Protein AF-A0A1D2QL94-F1 (afdb_monomer)

Sequence (109 aa):
MPITEEEYEQISDEIDSHDFF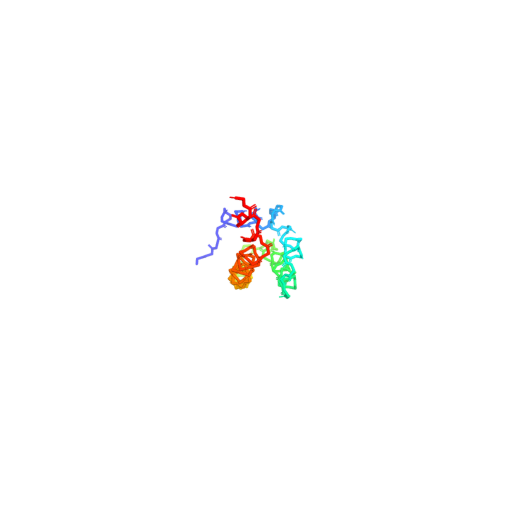HLGDLAGAASIPGLLQKLDDLHNLSKRALDYRYSNDTQGALEAFFESVEEVRNRVMEAIESLEKIDDVLSKTEEVLSDKLYAEEFEDE

Solvent-accessible surface area (backbone atoms only — not comparable to full-atom values): 6322 Å² total; per-residue (Å²): 128,85,83,50,71,70,60,48,50,55,52,48,54,56,63,71,26,71,69,58,71,42,47,52,60,53,37,58,74,68,63,49,83,75,46,52,64,50,48,52,52,46,56,55,35,48,55,55,38,63,58,86,47,105,43,76,65,33,54,55,33,45,51,56,36,50,54,49,51,52,56,52,52,51,53,52,50,56,51,50,59,52,50,53,57,49,49,56,52,47,52,55,50,48,51,54,48,48,57,67,74,59,60,79,82,78,81,87,132

Foldseek 3Di:
DQDDPVNLVVLLCVCPDPVLVCPLVVCVVLVQPPLNVLSVVLNVLSVVLVPDDSDVSNVVSVVVSVVSVVVSVVSVVVSVVVVVVVVVVVVVVCVVCCCVVPVPPPDDD

pLDDT: mean 80.83, std 10.37, range [46.22, 95.0]

Secondary structure (DSSP, 8-state):
-PPPHHHHHHHHHHHTSHHHHTHHHHHHHTT-TTHHHHHHHHHHHHHHHTS--TTHHHHHHHHHHHHHHHHHHHHHHHHHHHHHHHHHHHHHHHHHHHHHHSGGGSS--

Mean predicted aligned error: 8.91 Å

Structure (mmCIF, N/CA/C/O backbone):
data_AF-A0A1D2QL94-F1
#
_entry.id   AF-A0A1D2QL94-F1
#
loop_
_atom_site.group_PDB
_atom_site.id
_atom_site.type_symbol
_atom_site.label_atom_id
_atom_site.label_alt_id
_atom_site.label_comp_id
_atom_site.label_asym_id
_atom_site.label_entity_id
_atom_site.label_seq_id
_atom_site.pdbx_PDB_ins_code
_atom_site.Cartn_x
_atom_site.Cartn_y
_atom_site.Cartn_z
_atom_site.occupancy
_atom_site.B_iso_or_equiv
_atom_site.auth_seq_id
_atom_site.auth_comp_id
_atom_site.auth_asym_id
_atom_site.auth_atom_id
_atom_site.pdbx_PDB_model_num
ATOM 1 N N . MET A 1 1 ? 10.539 13.793 -22.862 1.00 57.41 1 MET A N 1
ATOM 2 C CA . MET A 1 1 ? 12.011 13.714 -22.976 1.00 57.41 1 MET A CA 1
ATOM 3 C C . MET A 1 1 ? 12.350 12.309 -22.514 1.00 57.41 1 MET A C 1
ATOM 5 O O . MET A 1 1 ? 11.737 11.918 -21.529 1.00 57.41 1 MET A O 1
ATOM 9 N N . PRO A 1 2 ? 13.162 11.523 -23.237 1.00 69.81 2 PRO A N 1
ATOM 10 C CA . PRO A 1 2 ? 13.490 10.180 -22.774 1.00 69.81 2 PRO A CA 1
ATOM 11 C C . PRO A 1 2 ? 14.215 10.276 -21.429 1.00 69.81 2 PRO A C 1
ATOM 13 O O . PRO A 1 2 ? 15.039 11.175 -21.251 1.00 69.81 2 PRO A O 1
ATOM 16 N N . ILE A 1 3 ? 13.875 9.376 -20.512 1.00 72.94 3 ILE A N 1
ATOM 17 C CA . ILE A 1 3 ? 14.579 9.199 -19.240 1.00 72.94 3 ILE A CA 1
ATOM 18 C C . ILE A 1 3 ? 16.063 8.908 -19.481 1.00 72.94 3 ILE A C 1
ATOM 20 O O . ILE A 1 3 ? 16.431 8.197 -20.422 1.00 72.94 3 ILE A O 1
ATOM 24 N N . THR A 1 4 ? 16.912 9.488 -18.645 1.00 82.25 4 THR A N 1
ATOM 25 C CA . THR A 1 4 ? 18.357 9.256 -18.655 1.00 82.25 4 THR A CA 1
ATOM 26 C C . THR A 1 4 ? 18.717 7.969 -17.908 1.00 82.25 4 THR A C 1
ATOM 28 O O . THR A 1 4 ? 17.914 7.418 -17.160 1.00 82.25 4 THR A O 1
ATOM 31 N N . GLU A 1 5 ? 19.937 7.479 -18.123 1.00 80.06 5 GLU A N 1
ATOM 32 C CA . GLU A 1 5 ? 20.486 6.308 -17.422 1.00 80.06 5 GLU A CA 1
ATOM 33 C C . GLU A 1 5 ? 20.557 6.523 -15.904 1.00 80.06 5 GLU A C 1
ATOM 35 O O . GLU A 1 5 ? 20.108 5.670 -15.150 1.00 80.06 5 GLU A O 1
ATOM 40 N N . GLU A 1 6 ? 21.002 7.700 -15.456 1.00 84.88 6 GLU A N 1
ATOM 41 C CA . GLU A 1 6 ? 21.064 8.052 -14.030 1.00 84.88 6 GLU A CA 1
ATOM 42 C C . GLU A 1 6 ? 19.669 8.097 -13.377 1.00 84.88 6 GLU A C 1
ATOM 44 O O . GLU A 1 6 ? 19.479 7.593 -12.272 1.00 84.88 6 GLU A O 1
ATOM 49 N N . GLU A 1 7 ? 18.667 8.658 -14.064 1.00 82.81 7 GLU A N 1
ATOM 50 C CA . GLU A 1 7 ? 17.278 8.655 -13.580 1.00 82.81 7 GLU A CA 1
ATOM 51 C C . GLU A 1 7 ? 16.708 7.235 -13.513 1.00 82.81 7 GLU A C 1
ATOM 53 O O . GLU A 1 7 ? 15.971 6.904 -12.586 1.00 82.81 7 GLU A O 1
ATOM 58 N N . TYR A 1 8 ? 17.054 6.382 -14.479 1.00 81.31 8 TYR A N 1
ATOM 59 C CA . TYR A 1 8 ? 16.626 4.991 -14.474 1.00 81.31 8 TYR A CA 1
ATOM 60 C C . TYR A 1 8 ? 17.259 4.211 -13.313 1.00 81.31 8 TYR A C 1
ATOM 62 O O . TYR A 1 8 ? 16.554 3.455 -12.649 1.00 81.31 8 TYR A O 1
ATOM 70 N N . GLU A 1 9 ? 18.555 4.394 -13.041 1.00 83.25 9 GLU A N 1
ATOM 71 C CA . GLU A 1 9 ? 19.228 3.754 -11.900 1.00 83.25 9 GLU A CA 1
ATOM 72 C C . GLU A 1 9 ? 18.551 4.126 -10.576 1.00 83.25 9 GLU A C 1
ATOM 74 O O . GLU A 1 9 ? 18.234 3.239 -9.789 1.00 83.25 9 GLU A O 1
ATOM 79 N N . GLN A 1 10 ? 18.213 5.404 -10.375 1.00 86.19 10 GLN A N 1
ATOM 80 C CA . GLN A 1 10 ? 17.487 5.850 -9.178 1.00 86.19 10 GLN A CA 1
ATOM 81 C C . GLN A 1 10 ? 16.115 5.179 -9.038 1.00 86.19 10 GLN A C 1
ATOM 83 O O . GLN A 1 10 ? 15.725 4.777 -7.943 1.00 86.19 10 GLN A O 1
ATOM 88 N N . ILE A 1 11 ? 15.375 5.047 -10.142 1.00 84.44 11 ILE A N 1
ATOM 89 C CA . ILE A 1 11 ? 14.075 4.365 -10.145 1.00 84.44 11 ILE A CA 1
ATOM 90 C C . ILE A 1 11 ? 14.253 2.876 -9.830 1.00 84.44 11 ILE A C 1
ATOM 92 O O . ILE A 1 11 ? 13.478 2.314 -9.058 1.00 84.44 11 ILE A O 1
ATOM 96 N N . SER A 1 12 ? 15.265 2.239 -10.419 1.00 81.38 12 SER A N 1
ATOM 97 C CA . SER A 1 12 ? 15.562 0.825 -10.198 1.00 81.38 12 SER A CA 1
ATOM 98 C C . SER A 1 12 ? 15.914 0.550 -8.743 1.00 81.38 12 SER A C 1
ATOM 100 O O . SER A 1 12 ? 15.356 -0.377 -8.165 1.00 81.38 12 SER A O 1
ATOM 102 N N . ASP A 1 13 ? 16.772 1.375 -8.144 1.00 85.94 13 ASP A N 1
ATOM 103 C CA . ASP A 1 13 ? 17.179 1.246 -6.744 1.00 85.94 13 ASP A CA 1
ATOM 104 C C . ASP A 1 13 ? 15.977 1.332 -5.791 1.00 85.94 13 ASP A C 1
ATOM 106 O O . ASP A 1 13 ? 15.877 0.554 -4.840 1.00 85.94 13 ASP A O 1
ATOM 110 N N . GLU A 1 14 ? 15.033 2.239 -6.058 1.00 86.94 14 GLU A N 1
ATOM 111 C CA . GLU A 1 14 ? 13.836 2.400 -5.228 1.00 86.94 14 GLU A CA 1
ATOM 112 C C . GLU A 1 14 ? 12.856 1.225 -5.393 1.00 86.94 14 GLU A C 1
ATOM 114 O O . GLU A 1 14 ? 12.308 0.721 -4.410 1.00 86.94 14 GLU A O 1
ATOM 119 N N . ILE A 1 15 ? 12.653 0.746 -6.625 1.00 85.44 15 ILE A N 1
ATOM 120 C CA . ILE A 1 15 ? 11.776 -0.398 -6.925 1.00 85.44 15 ILE A CA 1
ATOM 121 C C . ILE A 1 15 ? 12.341 -1.708 -6.364 1.00 85.44 15 ILE A C 1
ATOM 123 O O . ILE A 1 15 ? 11.579 -2.556 -5.895 1.00 85.44 15 ILE A O 1
ATOM 127 N N . ASP A 1 16 ? 13.659 -1.886 -6.417 1.00 82.31 16 ASP A N 1
ATOM 128 C CA . ASP A 1 16 ? 14.343 -3.070 -5.893 1.00 82.31 16 ASP A CA 1
ATOM 129 C C . ASP A 1 16 ? 14.605 -2.978 -4.379 1.00 82.31 16 ASP A C 1
ATOM 131 O O . ASP A 1 16 ? 15.163 -3.904 -3.777 1.00 82.31 16 ASP A O 1
ATOM 135 N N . SER A 1 17 ? 14.181 -1.885 -3.737 1.00 85.38 17 SER A N 1
ATOM 136 C CA . SER A 1 17 ? 14.347 -1.686 -2.304 1.00 85.38 17 SER A CA 1
ATOM 137 C C . SER A 1 17 ? 13.595 -2.741 -1.490 1.00 85.38 17 SER A C 1
ATOM 139 O O . SER A 1 17 ? 12.524 -3.241 -1.848 1.00 85.38 17 SER A O 1
ATOM 141 N N . HIS A 1 18 ? 14.161 -3.065 -0.329 1.00 81.12 18 HIS A N 1
ATOM 142 C CA . HIS A 1 18 ? 13.554 -4.006 0.607 1.00 81.12 18 HIS A CA 1
ATOM 143 C C . HIS A 1 18 ? 12.138 -3.577 1.015 1.00 81.12 18 HIS A C 1
ATOM 145 O O . HIS A 1 18 ? 11.232 -4.407 1.075 1.00 81.12 18 HIS A O 1
ATOM 151 N N . ASP A 1 19 ? 11.941 -2.276 1.230 1.00 82.62 19 ASP A N 1
ATOM 152 C CA . ASP A 1 19 ? 10.662 -1.706 1.644 1.00 82.62 19 ASP A CA 1
ATOM 153 C C . ASP A 1 19 ? 9.588 -1.894 0.565 1.00 82.62 19 ASP A C 1
ATOM 155 O O . ASP A 1 19 ? 8.455 -2.266 0.883 1.00 82.62 19 ASP A O 1
ATOM 159 N N . PHE A 1 20 ? 9.948 -1.737 -0.714 1.00 84.38 20 PHE A N 1
ATOM 160 C CA . PHE A 1 20 ? 9.032 -1.974 -1.829 1.00 84.38 20 PHE A CA 1
ATOM 161 C C . PHE A 1 20 ? 8.586 -3.443 -1.905 1.00 84.38 20 PHE A C 1
ATOM 163 O O . PHE A 1 20 ? 7.405 -3.726 -2.110 1.00 84.38 20 PHE A O 1
ATOM 170 N N . PHE A 1 21 ? 9.497 -4.393 -1.663 1.00 79.94 21 PHE A N 1
ATOM 171 C CA . PHE A 1 21 ? 9.172 -5.825 -1.610 1.00 79.94 21 PHE A CA 1
ATOM 172 C C . PHE A 1 21 ? 8.242 -6.212 -0.451 1.00 79.94 21 PHE A C 1
ATOM 174 O O . PHE A 1 21 ? 7.497 -7.185 -0.570 1.00 79.94 21 PHE A O 1
ATOM 181 N N . HIS A 1 22 ? 8.250 -5.460 0.651 1.00 85.12 22 HIS A N 1
ATOM 182 C CA . HIS A 1 22 ? 7.431 -5.747 1.833 1.00 85.12 22 HIS A CA 1
ATOM 183 C C . HIS A 1 22 ? 6.068 -5.051 1.849 1.00 85.12 22 HIS A C 1
ATOM 185 O O . HIS A 1 22 ? 5.295 -5.228 2.796 1.00 85.12 22 HIS A O 1
ATOM 191 N N . LEU A 1 23 ? 5.708 -4.322 0.787 1.00 82.94 23 LEU A N 1
ATOM 192 C CA . LEU A 1 23 ? 4.394 -3.685 0.678 1.00 82.94 23 LEU A CA 1
ATOM 193 C C . LEU A 1 23 ? 3.242 -4.691 0.822 1.00 82.94 23 LEU A C 1
ATOM 195 O O . LEU A 1 23 ? 2.236 -4.379 1.460 1.00 82.94 23 LEU A O 1
ATOM 199 N N . GLY A 1 24 ? 3.388 -5.903 0.275 1.00 77.50 24 GLY A N 1
ATOM 200 C CA . GLY A 1 24 ? 2.384 -6.965 0.399 1.00 77.50 24 GLY A CA 1
ATOM 201 C C . GLY A 1 24 ? 2.149 -7.401 1.849 1.00 77.50 24 GLY A C 1
ATOM 202 O O . GLY A 1 24 ? 1.001 -7.534 2.277 1.00 77.50 24 GLY A O 1
ATOM 203 N N . ASP A 1 25 ? 3.221 -7.545 2.632 1.00 80.31 25 ASP A N 1
ATOM 204 C CA . ASP A 1 25 ? 3.140 -7.924 4.047 1.00 80.31 25 ASP A CA 1
ATOM 205 C C . ASP A 1 25 ? 2.460 -6.826 4.877 1.00 80.31 25 ASP A C 1
ATOM 207 O O . ASP A 1 25 ? 1.580 -7.109 5.694 1.00 80.31 25 ASP A O 1
ATOM 211 N N . LEU A 1 26 ? 2.811 -5.560 4.620 1.00 79.88 26 LEU A N 1
ATOM 212 C CA . LEU A 1 26 ? 2.199 -4.398 5.271 1.00 79.88 26 LEU A CA 1
ATOM 213 C C . LEU A 1 26 ? 0.706 -4.275 4.933 1.00 79.88 26 LEU A C 1
ATOM 215 O O . LEU A 1 26 ? -0.118 -4.055 5.821 1.00 79.88 26 LEU A O 1
ATOM 219 N N . ALA A 1 27 ? 0.335 -4.470 3.665 1.00 78.88 27 ALA A N 1
ATOM 220 C CA . ALA A 1 27 ? -1.059 -4.456 3.227 1.00 78.88 27 ALA A CA 1
ATOM 221 C C . ALA A 1 27 ? -1.874 -5.609 3.828 1.00 78.88 27 ALA A C 1
ATOM 223 O O . ALA A 1 27 ? -3.037 -5.418 4.196 1.00 78.88 27 ALA A O 1
ATOM 224 N N . GLY A 1 28 ? -1.265 -6.792 3.956 1.00 75.31 28 GLY A N 1
ATOM 225 C CA . GLY A 1 28 ? -1.858 -7.942 4.633 1.00 75.31 28 GLY A CA 1
ATOM 226 C C . GLY A 1 28 ? -2.101 -7.668 6.117 1.00 75.31 28 GLY A C 1
ATOM 227 O O . GLY A 1 28 ? -3.205 -7.902 6.609 1.00 75.31 28 GLY A O 1
ATOM 228 N N . ALA A 1 29 ? -1.114 -7.095 6.812 1.00 77.19 29 ALA A N 1
ATOM 229 C CA . ALA A 1 29 ? -1.246 -6.694 8.211 1.00 77.19 29 ALA A CA 1
ATOM 230 C C . ALA A 1 29 ? -2.359 -5.650 8.413 1.00 77.19 29 ALA A C 1
ATOM 232 O O . ALA A 1 29 ? -3.144 -5.759 9.353 1.00 77.19 29 ALA A O 1
ATOM 233 N N . ALA A 1 30 ? -2.481 -4.687 7.496 1.00 73.62 30 ALA A N 1
ATOM 234 C CA . ALA A 1 30 ? -3.531 -3.671 7.522 1.00 73.62 30 ALA A CA 1
ATOM 235 C C . ALA A 1 30 ? -4.918 -4.194 7.088 1.00 73.62 30 ALA A C 1
ATOM 237 O O . ALA A 1 30 ? -5.910 -3.481 7.226 1.00 73.62 30 ALA A O 1
ATOM 238 N N . SER A 1 31 ? -5.012 -5.428 6.567 1.00 76.00 31 SER A N 1
ATOM 239 C CA . SER A 1 31 ? -6.256 -6.059 6.095 1.00 76.00 31 SER A CA 1
ATOM 240 C C . SER A 1 31 ? -7.066 -5.202 5.109 1.00 76.00 31 SER A C 1
ATOM 242 O O . SER A 1 31 ? -8.295 -5.267 5.087 1.00 76.00 31 SER A O 1
ATOM 244 N N . ILE A 1 32 ? -6.392 -4.405 4.272 1.00 74.25 32 ILE A N 1
ATOM 245 C CA . ILE A 1 32 ? -7.057 -3.507 3.318 1.00 74.25 32 ILE A CA 1
ATOM 246 C C . ILE A 1 32 ? -7.593 -4.337 2.134 1.00 74.25 32 ILE A C 1
ATOM 248 O O . ILE A 1 32 ? -6.802 -4.902 1.365 1.00 74.25 32 ILE A O 1
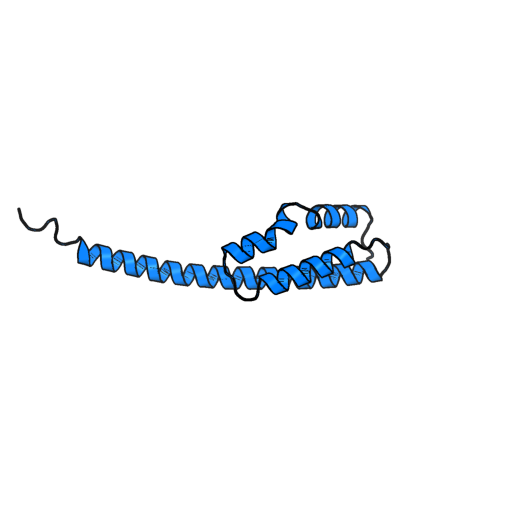ATOM 252 N N . PRO A 1 33 ? -8.923 -4.425 1.935 1.00 71.38 33 PRO A N 1
ATOM 253 C CA . PRO A 1 33 ? -9.499 -5.283 0.904 1.00 71.38 33 PRO A CA 1
ATOM 254 C C . PRO A 1 33 ? -9.061 -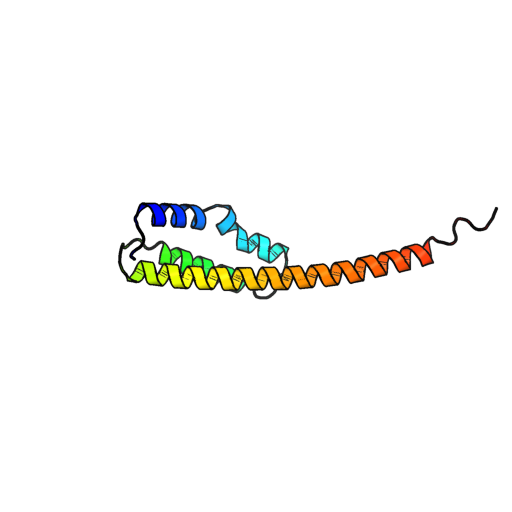4.874 -0.506 1.00 71.38 33 PRO A C 1
ATOM 256 O O . PRO A 1 33 ? -9.156 -3.713 -0.902 1.00 71.38 33 PRO A O 1
ATOM 259 N N . GLY A 1 34 ? -8.601 -5.845 -1.298 1.00 73.00 34 GLY A N 1
ATOM 260 C CA . GLY A 1 34 ? -8.216 -5.624 -2.695 1.00 73.00 34 GLY A CA 1
ATOM 261 C C . GLY A 1 34 ? -6.926 -4.821 -2.899 1.00 73.00 34 GLY A C 1
ATOM 262 O O . GLY A 1 34 ? -6.627 -4.485 -4.044 1.00 73.00 34 GLY A O 1
ATOM 263 N N . LEU A 1 35 ? -6.169 -4.514 -1.835 1.00 81.25 35 LEU A N 1
ATOM 264 C CA . LEU A 1 35 ? -4.849 -3.881 -1.935 1.00 81.25 35 LEU A CA 1
ATOM 265 C C . LEU A 1 35 ? -3.764 -4.889 -2.335 1.00 81.25 35 LEU A C 1
ATOM 267 O O . LEU A 1 35 ? -2.934 -4.571 -3.176 1.00 81.25 35 LEU A O 1
ATOM 271 N N . LEU A 1 36 ? -3.830 -6.123 -1.822 1.00 82.50 36 LEU A N 1
ATOM 272 C CA . LEU A 1 36 ? -2.882 -7.194 -2.168 1.00 82.50 36 LEU A CA 1
ATOM 273 C C . LEU A 1 36 ? -2.822 -7.456 -3.679 1.00 82.50 36 LEU A C 1
ATOM 275 O O . LEU A 1 36 ? -1.749 -7.399 -4.262 1.00 82.50 36 LEU A O 1
ATOM 279 N N . GLN A 1 37 ? -3.980 -7.626 -4.330 1.00 83.00 37 GLN A N 1
ATOM 280 C CA . GLN A 1 37 ? -4.043 -7.841 -5.782 1.00 83.00 37 GLN A CA 1
ATOM 281 C C . GLN A 1 37 ? -3.393 -6.694 -6.567 1.00 83.00 37 GLN A C 1
ATOM 283 O O . GLN A 1 37 ? -2.726 -6.923 -7.569 1.00 83.00 37 GLN A O 1
ATOM 288 N N . LYS A 1 38 ? -3.570 -5.453 -6.107 1.00 83.38 38 LYS A N 1
ATOM 289 C CA . LYS A 1 38 ? -2.970 -4.291 -6.764 1.00 83.38 38 LYS A CA 1
ATOM 290 C C . LYS A 1 38 ? -1.471 -4.196 -6.558 1.00 83.38 38 LYS A C 1
ATOM 292 O O . LYS A 1 38 ? -0.775 -3.736 -7.451 1.00 83.38 38 LYS A O 1
ATOM 297 N N . LEU A 1 39 ? -0.978 -4.611 -5.396 1.00 85.62 39 LEU A N 1
ATOM 298 C CA . LEU A 1 39 ? 0.455 -4.697 -5.139 1.00 85.62 39 LEU A CA 1
ATOM 299 C C . LEU A 1 39 ? 1.100 -5.806 -5.976 1.00 85.62 39 LEU A C 1
ATOM 301 O O . LEU A 1 39 ? 2.193 -5.608 -6.498 1.00 85.62 39 LEU A O 1
ATOM 305 N N . ASP A 1 40 ? 0.399 -6.918 -6.202 1.00 84.31 40 ASP A N 1
ATOM 306 C CA . ASP A 1 40 ? 0.842 -7.948 -7.146 1.00 84.31 40 ASP A CA 1
ATOM 307 C C . ASP A 1 40 ? 0.909 -7.406 -8.584 1.00 84.31 40 ASP A C 1
ATOM 309 O O . ASP A 1 40 ? 1.895 -7.626 -9.295 1.00 84.31 40 ASP A O 1
ATOM 313 N N . ASP A 1 41 ? -0.112 -6.662 -9.021 1.00 85.31 41 ASP A N 1
ATOM 314 C CA . ASP A 1 41 ? -0.121 -6.003 -10.332 1.00 85.31 41 ASP A CA 1
ATOM 315 C C . ASP A 1 41 ? 1.028 -4.986 -10.448 1.00 85.31 41 ASP A C 1
ATOM 317 O O . ASP A 1 41 ? 1.743 -4.963 -11.455 1.00 85.31 41 ASP A O 1
ATOM 321 N N . LEU A 1 42 ? 1.275 -4.221 -9.381 1.00 86.50 42 LEU A N 1
ATOM 322 C CA . LEU A 1 42 ? 2.358 -3.250 -9.283 1.00 86.50 42 LEU A CA 1
ATOM 323 C C . LEU A 1 42 ? 3.742 -3.915 -9.374 1.00 86.50 42 LEU A C 1
ATOM 325 O O . LEU A 1 42 ? 4.586 -3.457 -10.141 1.00 86.50 42 LEU A O 1
ATOM 329 N N . HIS A 1 43 ? 3.969 -5.033 -8.678 1.00 84.88 43 HIS A N 1
ATOM 330 C CA . HIS A 1 43 ? 5.208 -5.814 -8.789 1.00 84.88 43 HIS A CA 1
ATOM 331 C C . HIS A 1 43 ? 5.415 -6.407 -10.188 1.00 84.88 43 HIS A C 1
ATOM 333 O O . HIS A 1 43 ? 6.544 -6.554 -10.659 1.00 84.88 43 HIS A O 1
ATOM 339 N N . ASN A 1 44 ? 4.338 -6.779 -10.879 1.00 83.62 44 ASN A N 1
ATOM 340 C CA . ASN A 1 44 ? 4.439 -7.268 -12.252 1.00 83.62 44 ASN A CA 1
ATOM 341 C C . ASN A 1 44 ? 4.791 -6.144 -13.233 1.00 83.62 44 ASN A C 1
ATOM 343 O O . ASN A 1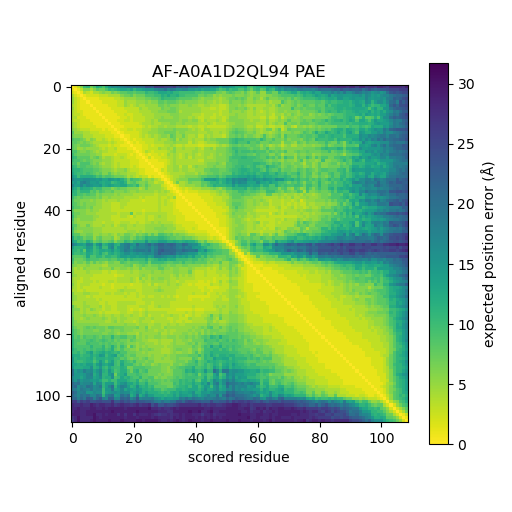 44 ? 5.556 -6.373 -14.173 1.00 83.62 44 ASN A O 1
ATOM 347 N N . LEU A 1 45 ? 4.254 -4.940 -13.021 1.00 83.19 45 LEU A N 1
ATOM 348 C CA . LEU A 1 45 ? 4.622 -3.750 -13.788 1.00 83.19 45 LEU A CA 1
ATOM 349 C C . LEU A 1 45 ? 6.064 -3.332 -13.512 1.00 83.19 45 LEU A C 1
ATOM 351 O O . LEU A 1 45 ? 6.786 -3.043 -14.462 1.00 83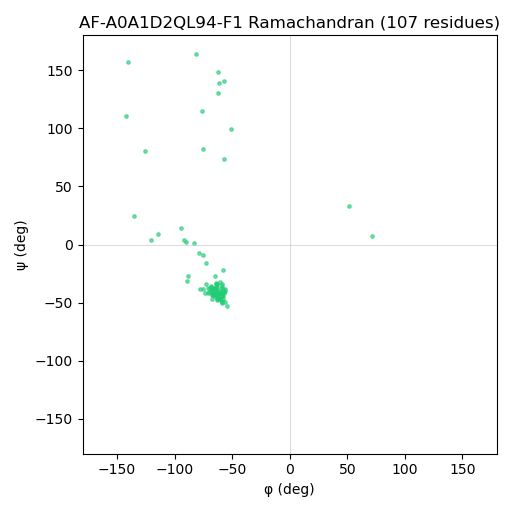.19 45 LEU A O 1
ATOM 355 N N . SER A 1 46 ? 6.506 -3.391 -12.256 1.00 83.44 46 SER A N 1
ATOM 356 C CA . SER A 1 46 ? 7.871 -3.036 -11.877 1.00 83.44 46 SER A CA 1
ATOM 357 C C . SER A 1 46 ? 8.896 -3.915 -12.601 1.00 83.44 46 SER A C 1
ATOM 359 O O . SER A 1 46 ? 9.795 -3.404 -13.255 1.00 83.44 46 SER A O 1
ATOM 361 N N . LYS A 1 47 ? 8.677 -5.234 -12.654 1.00 81.00 47 LYS A N 1
ATOM 362 C CA . LYS A 1 47 ? 9.523 -6.163 -13.429 1.00 81.00 47 LYS A CA 1
ATOM 363 C C . LYS A 1 47 ? 9.592 -5.838 -14.921 1.00 81.00 47 LYS A C 1
ATOM 365 O O . LYS A 1 47 ? 10.624 -6.065 -15.539 1.00 81.00 47 LYS A O 1
ATOM 370 N N . ARG A 1 48 ? 8.497 -5.351 -15.513 1.00 76.94 48 ARG A N 1
ATOM 371 C CA . ARG A 1 48 ? 8.462 -4.950 -16.932 1.00 76.94 48 ARG A CA 1
ATOM 372 C C . ARG A 1 48 ? 9.163 -3.619 -17.160 1.00 76.94 48 ARG A C 1
ATOM 374 O O . ARG A 1 48 ? 9.833 -3.469 -18.172 1.00 76.94 48 ARG A O 1
ATOM 381 N N . ALA A 1 49 ? 9.006 -2.678 -16.233 1.00 72.81 49 ALA A N 1
ATOM 382 C CA . ALA A 1 49 ? 9.723 -1.412 -16.258 1.00 72.81 49 ALA A CA 1
ATOM 383 C C . ALA A 1 49 ? 11.239 -1.628 -16.119 1.00 72.81 49 ALA A C 1
ATOM 385 O O . ALA A 1 49 ? 12.004 -0.925 -16.771 1.00 72.81 49 ALA A O 1
ATOM 386 N N . LEU A 1 50 ? 11.640 -2.649 -15.351 1.00 72.69 50 LEU A N 1
ATOM 387 C CA . LEU A 1 50 ? 13.029 -3.060 -15.150 1.00 72.69 50 LEU A CA 1
ATOM 388 C C . LEU A 1 50 ? 13.635 -3.887 -16.304 1.00 72.69 50 LEU A C 1
ATOM 390 O O . LEU A 1 50 ? 14.838 -4.164 -16.287 1.00 72.69 50 LEU A O 1
ATOM 394 N N . ASP A 1 51 ? 12.843 -4.297 -17.306 1.00 69.50 51 ASP A N 1
ATOM 395 C CA . ASP A 1 51 ? 13.335 -5.049 -18.470 1.00 69.50 51 ASP A CA 1
ATOM 396 C C . ASP A 1 51 ? 14.080 -4.085 -19.418 1.00 69.50 51 ASP A C 1
ATOM 398 O O . ASP A 1 51 ? 13.536 -3.506 -20.362 1.00 69.50 51 ASP A O 1
ATOM 402 N N . TYR A 1 52 ? 15.345 -3.845 -19.063 1.00 59.56 52 TYR A N 1
ATOM 403 C CA . TYR A 1 52 ? 16.266 -2.834 -19.581 1.00 59.56 52 TYR A CA 1
ATOM 404 C C . TYR A 1 52 ? 16.373 -2.814 -21.113 1.00 59.56 52 TYR A C 1
ATOM 406 O O . TYR A 1 52 ? 17.163 -3.540 -21.730 1.00 59.56 52 TYR A O 1
ATOM 414 N N . ARG A 1 53 ? 15.657 -1.886 -21.752 1.00 59.53 53 ARG A N 1
ATOM 415 C CA . ARG A 1 53 ? 16.013 -1.356 -23.073 1.00 59.53 53 ARG A CA 1
ATOM 416 C C . ARG A 1 53 ? 15.699 0.128 -23.094 1.00 59.53 53 ARG A C 1
ATOM 418 O O . ARG A 1 53 ? 14.529 0.461 -23.152 1.00 59.53 53 ARG A O 1
ATOM 425 N N . TYR A 1 54 ? 16.712 0.998 -23.131 1.00 57.50 54 TYR A N 1
ATOM 426 C CA . TYR A 1 54 ? 16.583 2.455 -23.330 1.00 57.50 54 TYR A CA 1
ATOM 427 C C . TYR A 1 54 ? 15.849 2.798 -24.639 1.00 57.50 54 TYR A C 1
ATOM 429 O O . TYR A 1 54 ? 16.430 3.167 -25.658 1.00 57.50 54 TYR A O 1
ATOM 437 N N . SER A 1 55 ? 14.548 2.589 -24.631 1.00 65.25 55 SER A N 1
ATOM 438 C CA . SER A 1 55 ? 13.644 2.583 -25.761 1.00 65.25 55 SER A CA 1
ATOM 439 C C . SER A 1 55 ? 12.360 3.260 -25.308 1.00 65.25 55 SER A C 1
ATOM 441 O O . SER A 1 55 ? 12.056 3.307 -24.114 1.00 65.25 55 SER A O 1
ATOM 443 N N . ASN A 1 56 ? 11.587 3.778 -26.259 1.00 65.88 56 ASN A N 1
ATOM 444 C CA . ASN A 1 56 ? 10.300 4.402 -25.948 1.00 65.88 56 ASN A CA 1
ATOM 445 C C . ASN A 1 56 ? 9.341 3.441 -25.214 1.00 65.88 56 ASN A C 1
ATOM 447 O O . ASN A 1 56 ? 8.457 3.902 -24.497 1.00 65.88 56 ASN A O 1
ATOM 451 N N . ASP A 1 57 ? 9.548 2.127 -25.342 1.00 71.62 57 ASP A N 1
ATOM 452 C CA . ASP A 1 57 ? 8.746 1.103 -24.669 1.00 71.62 57 ASP A CA 1
ATOM 453 C C . ASP A 1 57 ? 8.965 1.115 -23.144 1.00 71.62 57 ASP A C 1
ATOM 455 O O . ASP A 1 57 ? 8.009 0.968 -22.385 1.00 71.62 57 ASP A O 1
ATOM 459 N N . THR A 1 58 ? 10.194 1.374 -22.680 1.00 73.88 58 THR A N 1
ATOM 460 C CA . THR A 1 58 ? 10.505 1.499 -21.245 1.00 73.88 58 THR A CA 1
ATOM 461 C C . THR A 1 58 ? 9.899 2.760 -20.644 1.00 73.88 58 THR A C 1
ATOM 463 O O . THR A 1 58 ? 9.389 2.712 -19.529 1.00 73.88 5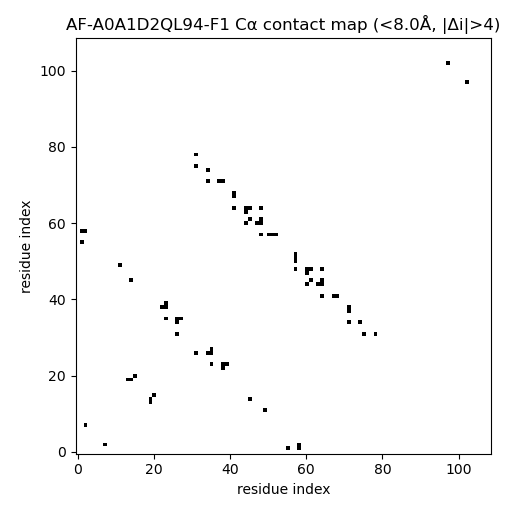8 THR A O 1
ATOM 466 N N . GLN A 1 59 ? 9.877 3.872 -21.386 1.00 79.69 59 GLN A N 1
ATOM 467 C CA . GLN A 1 59 ? 9.202 5.082 -20.914 1.00 79.69 59 GLN A CA 1
ATOM 468 C C . GLN A 1 59 ? 7.699 4.830 -20.708 1.00 79.69 59 GLN A C 1
ATOM 470 O O . GLN A 1 59 ? 7.171 5.156 -19.651 1.00 79.69 59 GLN A O 1
ATOM 475 N N . GLY A 1 60 ? 7.026 4.184 -21.667 1.00 82.88 60 GLY A N 1
ATOM 476 C CA . GLY A 1 60 ? 5.611 3.830 -21.514 1.00 82.88 60 GLY A CA 1
ATOM 477 C C . GLY A 1 60 ? 5.353 2.846 -20.365 1.00 82.88 60 GLY A C 1
ATOM 478 O O . GLY A 1 60 ? 4.344 2.954 -19.671 1.00 82.88 60 GLY A O 1
ATOM 479 N N . ALA A 1 61 ? 6.273 1.908 -20.121 1.00 83.69 61 ALA A N 1
ATOM 480 C CA . ALA A 1 61 ? 6.185 0.996 -18.980 1.00 83.69 61 ALA A CA 1
ATOM 481 C C . ALA A 1 61 ? 6.325 1.726 -17.633 1.00 83.69 61 ALA A C 1
ATOM 483 O O . ALA A 1 61 ? 5.593 1.411 -16.696 1.00 83.69 61 ALA A O 1
ATOM 484 N N . LEU A 1 62 ? 7.221 2.713 -17.544 1.00 84.19 62 LEU A N 1
ATOM 485 C CA . LEU A 1 62 ? 7.392 3.552 -16.356 1.00 84.19 62 LEU A CA 1
ATOM 486 C C . LEU A 1 62 ? 6.194 4.470 -16.110 1.00 84.19 62 LEU A C 1
ATOM 488 O O . LEU A 1 62 ? 5.785 4.626 -14.965 1.00 84.19 62 LEU A O 1
ATOM 492 N N . GLU A 1 63 ? 5.600 5.031 -17.164 1.00 86.81 63 GLU A N 1
ATOM 493 C CA . GLU A 1 63 ? 4.365 5.818 -17.061 1.00 86.81 63 GLU A CA 1
ATOM 494 C C . GLU A 1 63 ? 3.211 4.954 -16.521 1.00 86.81 63 GLU A C 1
ATOM 496 O O . GLU A 1 63 ? 2.562 5.331 -15.548 1.00 86.81 63 GLU A O 1
ATOM 501 N N . ALA A 1 64 ? 3.020 3.743 -17.059 1.00 87.31 64 ALA A N 1
ATOM 502 C CA . ALA A 1 64 ? 2.008 2.809 -16.558 1.00 87.31 64 ALA A CA 1
ATOM 503 C C . ALA A 1 64 ? 2.281 2.353 -15.111 1.00 87.31 64 ALA A C 1
ATOM 505 O O . ALA A 1 64 ? 1.354 2.197 -14.313 1.00 87.31 64 ALA A O 1
ATOM 506 N N . PHE A 1 65 ? 3.552 2.138 -14.760 1.00 87.25 65 PHE A N 1
ATOM 507 C CA . PHE A 1 65 ? 3.953 1.836 -13.389 1.00 87.25 65 PHE A CA 1
ATOM 508 C C . PHE A 1 65 ? 3.618 2.998 -12.447 1.00 87.25 65 PHE A C 1
ATOM 510 O O . PHE A 1 65 ? 3.003 2.775 -11.406 1.00 87.25 65 PHE A O 1
ATOM 517 N N . PHE A 1 66 ? 3.945 4.233 -12.833 1.00 89.19 66 PHE A N 1
ATOM 518 C CA . PHE A 1 66 ? 3.656 5.437 -12.059 1.00 89.19 66 PHE A CA 1
ATOM 519 C C . PHE A 1 66 ? 2.153 5.620 -11.807 1.00 89.19 66 PHE A C 1
ATOM 521 O O . PHE A 1 66 ? 1.749 5.802 -10.659 1.00 89.19 66 PHE A O 1
ATOM 528 N N . GLU A 1 67 ? 1.314 5.481 -12.837 1.00 90.56 67 GLU A N 1
ATOM 529 C CA . GLU A 1 67 ? -0.149 5.541 -12.687 1.00 90.56 67 GLU A CA 1
ATOM 530 C C . GLU A 1 67 ? -0.662 4.488 -11.689 1.00 90.56 67 GLU A C 1
ATOM 532 O O . GLU A 1 67 ? -1.514 4.772 -10.842 1.00 90.56 67 GLU A O 1
ATOM 537 N N . SER A 1 68 ? -0.103 3.274 -11.731 1.00 87.38 68 SER A N 1
ATOM 538 C CA . SER A 1 68 ? -0.451 2.214 -10.782 1.00 87.38 68 SER A CA 1
ATOM 539 C C . SER A 1 68 ? -0.004 2.537 -9.351 1.00 87.38 68 SER A C 1
ATOM 541 O O . SER A 1 68 ? -0.732 2.213 -8.408 1.00 87.38 68 SER A O 1
ATOM 543 N N . VAL A 1 69 ? 1.162 3.168 -9.159 1.00 89.50 69 VAL A N 1
ATOM 544 C CA . VAL A 1 69 ? 1.619 3.642 -7.838 1.00 89.50 69 VAL A CA 1
ATOM 545 C C . VAL A 1 69 ? 0.643 4.677 -7.282 1.00 89.50 69 VAL A C 1
ATOM 547 O O . VAL A 1 69 ? 0.239 4.573 -6.122 1.00 89.50 69 VAL A O 1
ATOM 550 N N . GLU A 1 70 ? 0.225 5.652 -8.094 1.00 91.38 70 GLU A N 1
ATOM 551 C CA . GLU A 1 70 ? -0.744 6.671 -7.676 1.00 91.38 70 GLU A CA 1
ATOM 552 C C . GLU A 1 70 ? -2.082 6.046 -7.263 1.00 91.38 70 GLU A C 1
ATOM 554 O O . GLU A 1 70 ? -2.638 6.388 -6.216 1.00 91.38 70 GLU A O 1
ATOM 559 N N . GLU A 1 71 ? -2.584 5.078 -8.031 1.00 88.75 71 GLU A N 1
ATOM 560 C CA . GLU A 1 71 ? -3.844 4.402 -7.723 1.00 88.75 71 GLU A CA 1
ATOM 561 C C . GLU A 1 71 ? -3.772 3.596 -6.412 1.00 88.75 71 GLU A C 1
ATOM 563 O O . GLU A 1 71 ? -4.716 3.601 -5.613 1.00 88.75 71 GLU A O 1
ATOM 568 N N . VAL A 1 72 ? -2.655 2.899 -6.174 1.00 86.81 72 VAL A N 1
ATOM 569 C CA . VAL A 1 72 ? -2.396 2.178 -4.918 1.00 86.81 72 VAL A CA 1
ATOM 570 C C . VAL A 1 72 ? -2.332 3.158 -3.749 1.00 86.81 72 VAL A C 1
ATOM 572 O O . VAL A 1 72 ? -3.007 2.948 -2.738 1.00 86.81 72 VAL A O 1
ATOM 575 N N . ARG A 1 73 ? -1.587 4.258 -3.897 1.00 89.81 73 ARG A N 1
ATOM 576 C CA . ARG A 1 73 ? -1.446 5.291 -2.865 1.00 89.81 73 ARG A CA 1
ATOM 577 C C . ARG A 1 73 ? -2.791 5.914 -2.488 1.00 89.81 73 ARG A C 1
ATOM 579 O O . ARG A 1 73 ? -3.064 6.078 -1.300 1.00 89.81 73 ARG A O 1
ATOM 586 N N . ASN A 1 74 ? -3.642 6.214 -3.467 1.00 88.69 74 ASN A N 1
ATOM 587 C CA . ASN A 1 74 ? -4.972 6.773 -3.214 1.00 88.69 74 ASN A 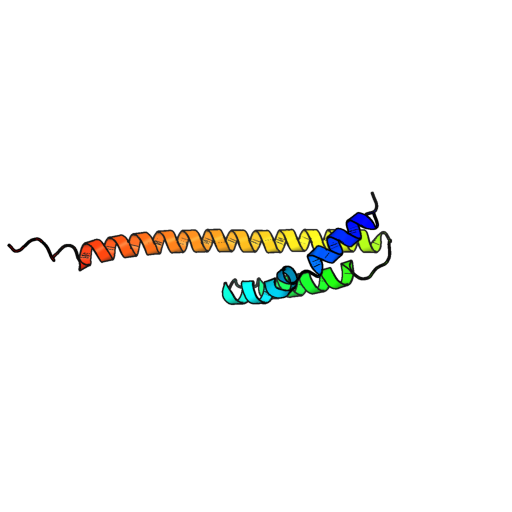CA 1
ATOM 588 C C . ASN A 1 74 ? -5.843 5.815 -2.390 1.00 88.69 74 ASN A C 1
ATOM 590 O O . ASN A 1 74 ? -6.476 6.238 -1.428 1.00 88.69 74 ASN A O 1
ATOM 594 N N . ARG A 1 75 ? -5.808 4.508 -2.682 1.00 85.12 75 ARG A N 1
ATOM 595 C CA . ARG A 1 75 ? -6.536 3.514 -1.874 1.00 85.12 75 ARG A CA 1
ATOM 596 C C . ARG A 1 75 ? -6.019 3.397 -0.446 1.00 85.12 75 ARG A C 1
ATOM 598 O O . ARG A 1 75 ? -6.811 3.201 0.471 1.00 85.12 75 ARG A O 1
ATOM 605 N N . VAL A 1 76 ? -4.705 3.494 -0.251 1.00 86.25 76 VAL A N 1
ATOM 606 C CA . VAL A 1 76 ? -4.121 3.524 1.097 1.00 86.25 76 VAL A CA 1
ATOM 607 C C . VAL A 1 76 ? -4.630 4.748 1.861 1.00 86.25 76 VAL A C 1
ATOM 609 O O . VAL A 1 76 ? -5.022 4.616 3.016 1.00 86.25 76 VAL A O 1
ATOM 612 N N . MET A 1 77 ? -4.702 5.912 1.213 1.00 89.12 77 MET A N 1
ATOM 613 C CA . MET A 1 77 ? -5.230 7.135 1.824 1.00 89.12 77 MET A CA 1
ATOM 614 C C . MET A 1 77 ? -6.710 7.001 2.215 1.00 89.12 77 MET A C 1
ATOM 616 O O . MET A 1 77 ? -7.064 7.295 3.352 1.00 89.12 77 MET A O 1
ATOM 620 N N . GLU A 1 78 ? -7.558 6.468 1.330 1.00 86.25 78 GLU A N 1
ATOM 621 C CA . GLU A 1 78 ? -8.974 6.196 1.635 1.00 86.25 78 GLU A CA 1
ATOM 622 C C . GLU A 1 78 ? -9.149 5.224 2.818 1.00 86.25 78 GLU A C 1
ATOM 624 O O . GLU A 1 78 ? -10.057 5.376 3.645 1.00 86.25 78 GLU A O 1
ATOM 629 N N . ALA A 1 79 ? -8.275 4.216 2.918 1.00 84.75 79 ALA A N 1
ATOM 630 C CA . ALA A 1 79 ? -8.270 3.285 4.039 1.00 84.75 79 ALA A CA 1
ATOM 631 C C . ALA A 1 79 ? -7.876 3.982 5.351 1.00 84.75 79 ALA A C 1
ATOM 633 O O . ALA A 1 79 ? -8.545 3.772 6.360 1.00 84.75 79 ALA A O 1
ATOM 634 N N . ILE A 1 80 ? -6.851 4.842 5.332 1.00 88.19 80 ILE A N 1
ATOM 635 C CA . ILE A 1 80 ? -6.435 5.643 6.495 1.00 88.19 80 ILE A CA 1
ATOM 636 C C . ILE A 1 80 ? -7.590 6.523 6.981 1.00 88.19 80 ILE A C 1
ATOM 638 O O . ILE A 1 80 ? -7.952 6.440 8.150 1.00 88.19 80 ILE A O 1
ATOM 642 N N . GLU A 1 81 ? -8.245 7.273 6.091 1.00 87.75 81 GLU A N 1
ATOM 643 C CA . GLU A 1 81 ? -9.394 8.116 6.463 1.00 87.75 81 GLU A CA 1
ATOM 644 C C . GLU A 1 81 ? -10.546 7.308 7.083 1.00 87.75 81 GLU A C 1
ATOM 646 O O . GLU A 1 81 ? -11.283 7.786 7.950 1.00 87.75 81 GLU A O 1
ATOM 651 N N . SER A 1 82 ? -10.745 6.074 6.616 1.00 82.06 82 SER A N 1
ATOM 652 C CA . SER A 1 82 ? -11.763 5.178 7.166 1.00 82.06 82 SER A CA 1
ATOM 653 C C . SER A 1 82 ? -11.388 4.691 8.567 1.00 82.06 82 SER A C 1
ATOM 655 O O . SER A 1 82 ? -12.254 4.642 9.441 1.00 82.06 82 SER A O 1
ATOM 657 N N . LEU A 1 83 ? -10.112 4.361 8.792 1.00 85.56 83 LEU A N 1
ATOM 658 C CA . LEU A 1 83 ? -9.590 3.966 10.101 1.00 85.56 83 LEU A CA 1
ATOM 659 C C . LEU A 1 83 ? -9.667 5.116 11.112 1.00 85.56 83 LEU A C 1
ATOM 661 O O . LEU A 1 83 ? -10.115 4.888 12.230 1.00 85.56 83 LEU A O 1
ATOM 665 N N . GLU A 1 84 ? -9.332 6.343 10.710 1.00 90.56 84 GLU A N 1
ATOM 666 C CA . GLU A 1 84 ? -9.452 7.538 11.559 1.00 90.56 84 GLU A CA 1
ATOM 667 C C . GLU A 1 84 ? -10.898 7.756 12.032 1.00 90.56 84 GLU A C 1
ATOM 669 O O . GLU A 1 84 ? -11.152 7.963 13.215 1.00 90.56 84 GLU A O 1
ATOM 674 N N . LYS A 1 85 ? -11.885 7.613 11.137 1.00 89.62 85 LYS A N 1
ATOM 675 C CA . LYS A 1 85 ? -13.307 7.723 11.518 1.00 89.62 85 LYS A CA 1
ATOM 676 C C . LYS A 1 85 ? -13.750 6.626 12.485 1.00 89.62 85 LYS A C 1
ATOM 678 O O . LYS A 1 85 ? -14.636 6.863 13.306 1.00 89.62 85 LYS A O 1
ATOM 683 N N . ILE A 1 86 ? -13.202 5.418 12.356 1.00 85.62 86 ILE A N 1
ATOM 684 C CA . ILE A 1 86 ? -13.483 4.317 13.284 1.00 85.62 86 ILE A CA 1
ATOM 685 C C . ILE A 1 86 ? -12.898 4.649 14.659 1.00 85.62 86 ILE A C 1
ATOM 687 O O . ILE A 1 86 ? -13.614 4.532 15.652 1.00 85.62 86 ILE A O 1
ATOM 691 N N . ASP A 1 87 ? -11.646 5.102 14.708 1.00 92.69 87 ASP A N 1
ATOM 692 C CA . ASP A 1 87 ? -10.960 5.501 15.940 1.00 92.69 87 ASP A CA 1
ATOM 693 C C . ASP A 1 87 ? -11.698 6.630 16.674 1.00 92.69 87 ASP A C 1
ATOM 695 O O . ASP A 1 87 ? -11.957 6.521 17.872 1.00 92.69 87 ASP A O 1
ATOM 699 N N . ASP A 1 88 ? -12.177 7.643 15.946 1.00 94.00 88 ASP A N 1
ATOM 700 C CA . ASP A 1 88 ? -13.001 8.726 16.496 1.00 94.00 88 ASP A CA 1
ATOM 701 C C . ASP A 1 88 ? -14.272 8.210 17.194 1.00 94.00 88 ASP A C 1
ATOM 703 O O . ASP A 1 88 ? -14.695 8.727 18.234 1.00 94.00 88 ASP A O 1
ATOM 707 N N . VAL 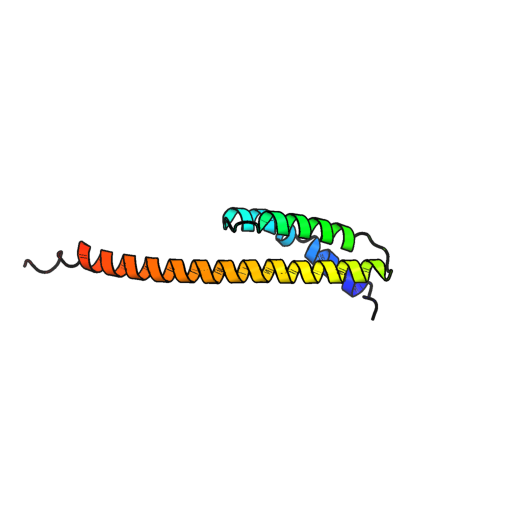A 1 89 ? -14.937 7.214 16.601 1.00 94.12 89 VAL A N 1
ATOM 708 C CA . VAL A 1 89 ? -16.160 6.621 17.163 1.00 94.12 89 VAL A CA 1
ATOM 709 C C . VAL A 1 89 ? -15.828 5.749 18.369 1.00 94.12 89 VAL A C 1
ATOM 711 O O . VAL A 1 89 ? -16.547 5.805 19.370 1.00 94.12 89 VAL A O 1
ATOM 714 N N . LEU A 1 90 ? -14.753 4.963 18.296 1.00 91.44 90 LEU A N 1
ATOM 715 C CA . LEU A 1 90 ? -14.299 4.121 19.399 1.00 91.44 90 LEU A CA 1
ATOM 716 C C . LEU A 1 90 ? -13.867 4.966 20.596 1.00 91.44 90 LEU A C 1
ATOM 718 O O . LEU A 1 90 ? -14.344 4.702 21.693 1.00 91.44 90 LEU A O 1
ATOM 722 N N . SER A 1 91 ? -13.095 6.029 20.377 1.00 93.62 91 SER A N 1
ATOM 723 C CA . SER A 1 91 ? -12.653 6.966 21.415 1.00 93.62 91 SER A CA 1
ATOM 724 C C . SER A 1 91 ? -13.834 7.601 22.152 1.00 93.62 91 SER A C 1
ATOM 726 O O . SER A 1 91 ? -13.897 7.576 23.377 1.00 93.62 91 SER A O 1
ATOM 728 N N . LYS A 1 92 ? -14.845 8.092 21.420 1.00 95.00 92 LYS A N 1
ATOM 729 C CA . LYS A 1 92 ? -16.080 8.619 22.035 1.00 95.00 92 LYS A CA 1
ATOM 730 C C . LYS A 1 92 ? -16.851 7.548 22.800 1.00 95.00 92 LYS A C 1
ATOM 732 O O . LYS A 1 92 ? -17.476 7.829 23.817 1.00 95.00 92 LYS A O 1
ATOM 737 N N . THR A 1 93 ? -16.862 6.324 22.280 1.00 93.00 93 THR A N 1
ATOM 738 C CA . THR A 1 93 ? -17.535 5.202 22.938 1.00 93.00 93 THR A CA 1
ATOM 739 C C . THR A 1 93 ? -16.824 4.838 24.239 1.00 93.00 93 THR A C 1
ATOM 741 O O . THR A 1 93 ? -17.490 4.640 25.250 1.00 93.00 93 THR A O 1
ATOM 744 N N . GLU A 1 94 ? -15.493 4.785 24.227 1.00 93.06 94 GLU A N 1
ATOM 745 C CA . GLU A 1 94 ? -14.654 4.552 25.400 1.00 93.06 94 GLU A CA 1
ATOM 746 C C . GLU A 1 94 ? -14.860 5.639 26.453 1.00 93.06 94 GLU A C 1
ATOM 748 O O . GLU A 1 94 ? -15.111 5.299 27.604 1.00 93.06 94 GLU A O 1
ATOM 753 N N . GLU A 1 95 ? -14.850 6.916 26.061 1.00 94.06 95 GLU A N 1
ATOM 754 C CA . GLU A 1 95 ? -15.123 8.050 26.953 1.00 94.06 95 GLU A CA 1
ATOM 755 C C . GLU A 1 95 ? -16.478 7.884 27.656 1.00 94.06 95 GLU A C 1
ATOM 757 O O . GLU A 1 95 ? -16.549 7.860 28.883 1.00 94.06 95 GLU A O 1
ATOM 762 N N . VAL A 1 96 ? -17.553 7.653 26.893 1.00 93.81 96 VAL A N 1
ATOM 763 C CA . VAL A 1 96 ? -18.903 7.469 27.452 1.00 93.81 96 VAL A CA 1
ATOM 764 C C . VAL A 1 96 ? -18.984 6.247 28.366 1.00 93.81 96 VAL A C 1
ATOM 766 O O . VAL A 1 96 ? -19.641 6.298 29.407 1.00 93.81 96 VAL A O 1
ATOM 769 N N . LEU A 1 97 ? -18.367 5.128 27.984 1.00 87.50 97 LEU A N 1
ATOM 770 C CA . LEU A 1 97 ? -18.364 3.921 28.808 1.00 87.50 97 LEU A CA 1
ATOM 771 C C . LEU A 1 97 ? -17.561 4.131 30.089 1.00 87.50 97 LEU A C 1
ATOM 773 O O . LEU A 1 97 ? -18.031 3.736 31.153 1.00 87.50 97 LEU A O 1
ATOM 777 N N . SER A 1 98 ? -16.402 4.778 29.999 1.00 89.25 98 SER A N 1
ATOM 778 C CA . SER A 1 98 ? -15.563 5.115 31.143 1.00 89.25 98 SER A CA 1
ATOM 779 C C . SER A 1 98 ? -16.329 5.996 32.127 1.00 89.25 98 SER A C 1
ATOM 781 O O . SER A 1 98 ? -16.450 5.655 33.303 1.00 89.25 98 SER A O 1
ATOM 783 N N . ASP A 1 99 ? -16.955 7.060 31.625 1.00 89.38 99 ASP A N 1
ATOM 784 C CA . ASP A 1 99 ? -17.778 7.969 32.418 1.00 89.38 99 ASP A CA 1
ATOM 785 C C . ASP A 1 99 ? -18.968 7.268 33.079 1.00 89.38 99 ASP A C 1
ATOM 787 O O . ASP A 1 99 ? -19.407 7.671 34.146 1.00 89.38 99 ASP A O 1
ATOM 791 N N . LYS A 1 100 ? -19.554 6.235 32.466 1.00 88.00 100 LYS A N 1
ATOM 792 C CA . LYS A 1 100 ? -20.727 5.550 33.039 1.00 88.00 100 LYS A CA 1
ATOM 793 C C . LYS A 1 100 ? -20.382 4.393 33.958 1.00 88.00 100 LYS A C 1
ATOM 795 O O . LYS A 1 100 ? -21.154 4.120 34.870 1.00 88.00 100 LYS A O 1
ATOM 800 N N . LEU A 1 101 ? -19.275 3.707 33.710 1.00 82.00 101 LEU A N 1
ATOM 801 C CA . LEU A 1 101 ? -18.868 2.542 34.490 1.00 82.00 101 LEU A CA 1
ATOM 802 C C . LEU A 1 101 ? -18.014 2.921 35.699 1.00 82.00 101 LEU A C 1
ATOM 804 O O . LEU A 1 101 ? -18.040 2.195 36.687 1.00 82.00 101 LEU A O 1
ATOM 808 N N . TYR A 1 102 ? -17.292 4.042 35.634 1.00 79.81 102 TYR A N 1
ATOM 809 C CA . TYR A 1 102 ? -16.326 4.438 36.661 1.00 79.81 102 TYR A CA 1
ATOM 810 C C . TYR A 1 102 ? -16.622 5.797 37.319 1.00 79.81 102 TYR A C 1
ATOM 812 O O . TYR A 1 102 ? -15.853 6.228 38.174 1.00 79.81 102 TYR A O 1
ATOM 820 N N . ALA A 1 103 ? -17.735 6.472 36.994 1.00 65.94 103 ALA A N 1
ATOM 821 C CA . ALA A 1 103 ? -18.135 7.694 37.711 1.00 65.94 103 ALA A CA 1
ATOM 822 C C . ALA A 1 103 ? -18.671 7.451 39.136 1.00 65.94 103 ALA A C 1
ATOM 824 O O . ALA A 1 103 ? -18.724 8.397 39.915 1.00 65.94 103 ALA A O 1
ATOM 825 N N . GLU A 1 104 ? -19.047 6.220 39.500 1.00 57.31 104 GLU A N 1
ATOM 826 C CA . GLU A 1 104 ? -19.650 5.897 40.808 1.00 57.31 104 GLU A CA 1
ATOM 827 C C . GLU A 1 104 ? -18.646 5.425 41.886 1.00 57.31 104 GLU A C 1
ATOM 829 O O . GLU A 1 104 ? -19.064 4.920 42.922 1.00 57.31 104 GLU A O 1
ATOM 834 N N . GLU A 1 105 ? -17.329 5.605 41.716 1.00 55.25 105 GLU A N 1
ATOM 835 C CA . GLU A 1 105 ? -16.356 5.263 42.781 1.00 55.25 105 GLU A CA 1
ATOM 836 C C . GLU A 1 105 ? -16.032 6.417 43.761 1.00 55.25 105 GLU A C 1
ATOM 838 O O . GLU A 1 105 ? -15.235 6.221 44.676 1.00 55.25 105 GLU A O 1
ATOM 843 N N . PHE A 1 106 ? -16.652 7.603 43.642 1.00 55.41 106 PHE A N 1
ATOM 844 C CA . PHE A 1 106 ? -16.311 8.772 44.485 1.00 55.41 106 PHE A CA 1
ATOM 845 C C . PHE A 1 106 ? -17.499 9.565 45.071 1.00 55.41 106 PHE A C 1
ATOM 847 O O . PHE A 1 106 ? -17.329 10.743 45.384 1.00 55.41 106 PHE A O 1
ATOM 854 N N . GLU A 1 107 ? -18.685 8.971 45.248 1.00 54.12 107 GLU A N 1
ATOM 855 C CA . GLU A 1 107 ? -19.819 9.666 45.906 1.00 54.12 107 GLU A CA 1
ATOM 856 C C . GLU A 1 107 ? -20.283 9.084 47.252 1.00 54.12 107 GLU A C 1
ATOM 858 O O . GLU A 1 107 ? -21.249 9.592 47.815 1.00 54.12 107 GLU A O 1
ATOM 863 N N . ASP A 1 108 ? -19.556 8.129 47.840 1.00 51.12 108 ASP A N 1
ATOM 864 C CA . ASP A 1 108 ? -19.827 7.651 49.205 1.00 51.12 108 ASP A CA 1
ATOM 865 C C . ASP A 1 108 ? -18.576 7.745 50.104 1.00 51.12 108 ASP A C 1
ATOM 867 O O . ASP A 1 108 ? -17.895 6.746 50.329 1.00 51.12 108 ASP A O 1
ATOM 871 N N . GLU A 1 109 ? -18.281 8.945 50.627 1.00 46.22 109 GLU A N 1
ATOM 872 C CA . GLU A 1 109 ? -17.718 9.163 51.983 1.00 46.22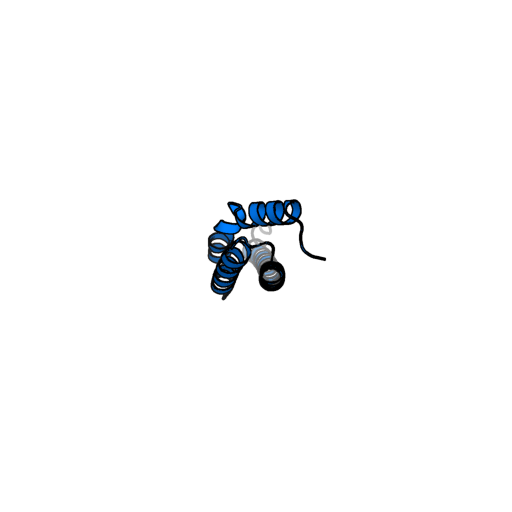 109 GLU A CA 1
ATOM 873 C C . GLU A 1 109 ? -17.902 10.610 52.483 1.00 46.22 109 GLU A C 1
ATOM 875 O O . GLU A 1 109 ? -17.425 11.563 51.823 1.00 46.22 109 GLU A O 1
#

Organism: NCBI:txid62101

Radius of gyration: 22.87 Å; Cα contacts (8 Å, |Δi|>4): 40; chains: 1; bounding box: 42×22×78 Å

Nearest PDB structures (foldseek):
  4ilo-assembly1_A  TM=5.339E-01  e=2.493E+00  Chlamydia trachomatis L2/434/Bu
  1sg2-assembly1_A  TM=4.007E-01  e=9.656E+00  Escherichia coli